Protein AF-A0A1D1Y6Q6-F1 (afdb_monomer_lite)

Organism: NCBI:txid1678845

pLDDT: mean 70.32, std 10.81, range [35.91, 85.56]

Radius of gyration: 17.98 Å; chains: 1; bounding box: 50×25×51 Å

Sequence (112 aa):
GGAGGQGGGDTVEEVAERRAIRSRYLAVKSLIVDERDDILKADSERFRSIITEVEALHQQVRKPSEQLADAEALLDIANSLVACVRSYDNDGVTPSLFISAILQNFGQQEGT

Foldseek 3Di:
DDDDDPPPDDDPVNVVVLVVLVVVLVVLVVLCVVCLVLCPDPPRPPVVVSVVSLVVSVVVQDDPVSVVVSVVSVVVVLVSNVVSVVVVDPPDDDSVNVVVVCCVVPVDDPDD

Secondary structure (DSSP, 8-state):
--------PPPHHHHHHHHHHHHHHHHHHHHHHHTHHHHTSTT-HHHHHHHHHHHHHHTT--SHHHHHHHHHHHHHHHHHHHHHHHHH-SS---HHHHHHHHHHHHS-----

Structure (mmCIF, N/CA/C/O backbone):
data_AF-A0A1D1Y6Q6-F1
#
_entry.id   AF-A0A1D1Y6Q6-F1
#
loop_
_atom_site.group_PDB
_atom_site.id
_atom_site.type_symbol
_atom_site.label_atom_id
_atom_site.label_alt_id
_atom_site.label_comp_id
_atom_site.label_asym_id
_atom_site.label_entity_id
_atom_site.label_seq_id
_atom_site.pdbx_PDB_ins_code
_atom_site.Cartn_x
_atom_site.Cartn_y
_atom_site.Cartn_z
_atom_site.occupancy
_atom_site.B_iso_or_equiv
_atom_site.auth_seq_id
_atom_site.auth_comp_id
_atom_site.auth_asym_id
_atom_site.auth_atom_id
_atom_site.pdbx_PDB_model_num
ATOM 1 N N . GLY A 1 1 ? 36.848 15.357 -29.886 1.00 35.91 1 GLY A N 1
ATOM 2 C CA . GLY A 1 1 ? 36.292 14.004 -30.054 1.00 35.91 1 GLY A CA 1
ATOM 3 C C . GLY A 1 1 ? 35.346 13.752 -28.910 1.00 35.91 1 GLY A C 1
ATOM 4 O O . GLY A 1 1 ? 35.788 13.811 -27.774 1.00 35.91 1 GLY A O 1
ATOM 5 N N . GLY A 1 2 ? 34.056 13.592 -29.201 1.00 42.50 2 GLY A N 1
ATOM 6 C CA . GLY A 1 2 ? 33.048 13.255 -28.201 1.00 42.50 2 GLY A CA 1
ATOM 7 C C . GLY A 1 2 ? 32.857 11.744 -28.144 1.00 42.50 2 GLY A C 1
ATOM 8 O O . GLY A 1 2 ? 32.543 11.133 -29.159 1.00 42.50 2 GLY A O 1
ATOM 9 N N . ALA A 1 3 ? 33.040 11.162 -26.965 1.00 43.78 3 ALA A N 1
ATOM 10 C CA . ALA A 1 3 ? 32.462 9.880 -26.586 1.00 43.78 3 ALA A CA 1
ATOM 11 C C . ALA A 1 3 ? 31.519 10.236 -25.428 1.00 43.78 3 ALA A C 1
ATOM 13 O O . ALA A 1 3 ? 31.969 10.662 -24.374 1.00 43.78 3 ALA A O 1
ATOM 14 N N . GLY A 1 4 ? 30.211 10.343 -25.639 1.00 40.94 4 GLY A N 1
ATOM 15 C CA . GLY A 1 4 ? 29.368 9.257 -26.125 1.00 40.94 4 GLY A CA 1
ATOM 16 C C . GLY A 1 4 ? 28.806 8.556 -24.894 1.00 40.94 4 GLY A C 1
ATOM 17 O O . GLY A 1 4 ? 29.198 7.433 -24.591 1.00 40.94 4 GLY A O 1
ATOM 18 N N . GLY A 1 5 ? 27.974 9.280 -24.136 1.00 42.06 5 GLY A N 1
ATOM 19 C CA . GLY A 1 5 ? 27.321 8.775 -22.936 1.00 42.06 5 GLY A CA 1
ATOM 20 C C . GLY A 1 5 ? 26.468 7.562 -23.279 1.00 42.06 5 GLY A C 1
ATOM 21 O O . GLY A 1 5 ? 25.514 7.664 -24.047 1.00 42.06 5 GLY A O 1
ATOM 22 N N . GLN A 1 6 ? 26.821 6.412 -22.712 1.00 48.31 6 GLN A N 1
ATOM 23 C CA . GLN A 1 6 ? 25.944 5.251 -22.671 1.00 48.31 6 GLN A CA 1
ATOM 24 C C . GLN A 1 6 ? 24.835 5.540 -21.658 1.00 48.31 6 GLN A C 1
ATOM 26 O O . GLN A 1 6 ? 24.936 5.221 -20.478 1.00 48.31 6 GLN A O 1
ATOM 31 N N . GLY A 1 7 ? 23.771 6.187 -22.131 1.00 50.53 7 GLY A N 1
ATOM 32 C CA . GLY A 1 7 ? 22.459 6.045 -21.520 1.00 50.53 7 GLY A CA 1
ATOM 33 C C . GLY A 1 7 ? 21.988 4.623 -21.796 1.00 50.53 7 GLY A C 1
ATOM 34 O O . GLY A 1 7 ? 21.502 4.341 -22.889 1.00 50.53 7 GLY A O 1
ATOM 35 N N . GLY A 1 8 ? 22.209 3.717 -20.843 1.00 53.84 8 GLY A N 1
ATOM 36 C CA . GLY A 1 8 ? 21.638 2.375 -20.884 1.00 53.84 8 GLY A CA 1
ATOM 37 C C . GLY A 1 8 ? 20.120 2.494 -20.830 1.00 53.84 8 GLY A C 1
ATOM 38 O O . GLY A 1 8 ? 19.566 2.802 -19.780 1.00 53.84 8 GLY A O 1
ATOM 39 N N . GLY A 1 9 ? 19.464 2.336 -21.980 1.00 62.22 9 GLY A N 1
ATOM 40 C CA . GLY A 1 9 ? 18.012 2.246 -22.051 1.00 62.22 9 GLY A CA 1
ATOM 41 C C . GLY A 1 9 ? 17.544 0.976 -21.352 1.00 62.22 9 GLY A C 1
ATOM 42 O O . GLY A 1 9 ? 18.142 -0.084 -21.540 1.00 62.22 9 GLY A O 1
ATOM 43 N N . ASP A 1 10 ? 16.493 1.100 -20.546 1.00 66.38 10 ASP A N 1
ATOM 44 C CA . ASP A 1 10 ? 15.898 -0.035 -19.847 1.00 66.38 10 ASP A CA 1
ATOM 45 C C . ASP A 1 10 ? 15.483 -1.124 -20.839 1.00 66.38 10 ASP A C 1
ATOM 47 O O . ASP A 1 10 ? 14.927 -0.841 -21.907 1.00 66.38 10 ASP A O 1
ATOM 51 N N . THR A 1 11 ? 15.718 -2.381 -20.476 1.00 80.31 11 THR A N 1
ATOM 52 C CA . THR A 1 11 ? 15.251 -3.505 -21.289 1.00 80.31 11 THR A CA 1
ATOM 53 C C . THR A 1 11 ? 13.719 -3.579 -21.265 1.00 80.31 11 THR A C 1
ATOM 55 O O . THR A 1 11 ? 13.051 -3.089 -20.351 1.00 80.31 11 THR A O 1
ATOM 58 N N . VAL A 1 12 ? 13.129 -4.216 -22.281 1.00 78.88 12 VAL A N 1
ATOM 59 C CA . VAL A 1 12 ? 11.672 -4.459 -22.331 1.00 78.88 12 VAL A CA 1
ATOM 60 C C . VAL A 1 12 ? 11.201 -5.247 -21.100 1.00 78.88 12 VAL A C 1
ATOM 62 O O . VAL A 1 12 ? 10.105 -5.007 -20.596 1.00 78.88 12 VAL A O 1
ATOM 65 N N . GLU A 1 13 ? 12.052 -6.138 -20.597 1.00 78.56 13 GLU A N 1
ATOM 66 C CA . GLU A 1 13 ? 11.833 -6.926 -19.385 1.00 78.56 13 GLU A CA 1
ATOM 67 C C . GLU A 1 13 ? 11.805 -6.040 -18.132 1.00 78.56 13 GLU A C 1
ATOM 69 O O . GLU A 1 13 ? 10.817 -6.062 -17.404 1.00 78.56 13 GLU A O 1
ATOM 74 N N . GLU A 1 14 ? 12.776 -5.136 -17.960 1.00 77.31 14 GLU A N 1
ATOM 75 C CA . GLU A 1 14 ? 12.776 -4.163 -16.856 1.00 77.31 14 GLU A CA 1
ATOM 76 C C . GLU A 1 14 ? 11.538 -3.249 -16.895 1.00 77.31 14 GLU A C 1
ATOM 78 O O . GLU A 1 14 ? 10.958 -2.892 -15.868 1.00 77.31 14 GLU A O 1
ATOM 83 N N . VAL A 1 15 ? 11.082 -2.836 -18.082 1.00 77.38 15 VAL A N 1
ATOM 84 C CA . VAL A 1 15 ? 9.836 -2.060 -18.223 1.00 77.38 15 VAL A CA 1
ATOM 85 C C . VAL A 1 15 ? 8.613 -2.877 -17.790 1.00 77.38 15 VAL A C 1
ATOM 87 O O . VAL A 1 15 ? 7.733 -2.338 -17.110 1.00 77.38 15 VAL A O 1
ATOM 90 N N . ALA A 1 16 ? 8.547 -4.155 -18.167 1.00 79.69 16 ALA A N 1
ATOM 91 C CA . ALA A 1 16 ? 7.444 -5.044 -17.816 1.00 79.69 16 ALA A CA 1
ATOM 92 C C . ALA A 1 16 ? 7.397 -5.333 -16.307 1.00 79.69 16 ALA A C 1
ATOM 94 O O . ALA A 1 16 ? 6.331 -5.192 -15.703 1.00 79.69 16 ALA A O 1
ATOM 95 N N . GLU A 1 17 ? 8.541 -5.631 -15.685 1.00 80.44 17 GLU A N 1
ATOM 96 C CA . GLU A 1 17 ? 8.665 -5.838 -14.236 1.00 80.44 17 GLU A CA 1
ATOM 97 C C . GLU A 1 17 ? 8.170 -4.616 -13.455 1.00 80.44 17 GLU A C 1
ATOM 99 O O . GLU A 1 17 ? 7.342 -4.725 -12.551 1.00 80.44 17 GLU A O 1
ATOM 104 N N . ARG A 1 18 ? 8.566 -3.412 -13.874 1.00 76.12 18 ARG A N 1
ATOM 105 C CA . ARG A 1 18 ? 8.137 -2.174 -13.206 1.00 76.12 18 ARG A CA 1
ATOM 106 C C . ARG A 1 18 ? 6.659 -1.875 -13.393 1.00 76.12 18 ARG A C 1
ATOM 108 O O . ARG A 1 18 ? 6.035 -1.261 -12.527 1.00 76.12 18 ARG A O 1
ATOM 115 N N . ARG A 1 19 ? 6.073 -2.261 -14.527 1.00 80.12 19 ARG A N 1
ATOM 116 C CA . ARG A 1 19 ? 4.620 -2.164 -14.720 1.00 80.12 19 ARG A CA 1
ATOM 117 C C . ARG A 1 19 ? 3.889 -3.152 -13.807 1.00 80.12 19 ARG A C 1
ATOM 119 O O . ARG A 1 19 ? 2.859 -2.784 -13.249 1.00 80.12 19 ARG A O 1
ATOM 126 N N . ALA A 1 20 ? 4.433 -4.352 -13.618 1.00 83.19 20 ALA A N 1
ATOM 127 C CA . ALA A 1 20 ? 3.871 -5.351 -12.716 1.00 83.19 20 ALA A CA 1
ATOM 128 C C . ALA A 1 20 ? 3.909 -4.886 -11.249 1.00 83.19 20 ALA A C 1
ATOM 130 O O . ALA A 1 20 ? 2.887 -4.966 -10.568 1.00 83.19 20 ALA A O 1
ATOM 131 N N . ILE A 1 21 ? 5.028 -4.310 -10.790 1.00 79.06 21 ILE A N 1
ATOM 132 C CA . ILE A 1 21 ? 5.162 -3.749 -9.432 1.00 79.06 21 ILE A CA 1
ATOM 133 C C . ILE A 1 21 ? 4.118 -2.650 -9.190 1.00 79.06 21 ILE A C 1
ATOM 135 O O . ILE A 1 21 ? 3.355 -2.721 -8.227 1.00 79.06 21 ILE A O 1
ATOM 139 N N . ARG A 1 22 ? 3.991 -1.681 -10.109 1.00 81.81 22 ARG A N 1
ATOM 140 C CA . ARG A 1 22 ? 2.977 -0.613 -9.999 1.00 81.81 22 ARG A CA 1
ATOM 141 C C . ARG A 1 22 ? 1.551 -1.157 -9.982 1.00 81.81 22 ARG A C 1
ATOM 143 O O . ARG A 1 22 ? 0.723 -0.687 -9.209 1.00 81.81 22 ARG A O 1
ATOM 150 N N . SER A 1 23 ? 1.261 -2.161 -10.810 1.00 84.38 23 SER A N 1
ATOM 151 C CA . SER A 1 23 ? -0.050 -2.815 -10.818 1.00 84.38 23 SER A CA 1
ATOM 152 C C . SER A 1 23 ? -0.362 -3.496 -9.484 1.00 84.38 23 SER A C 1
ATOM 154 O O . SER A 1 23 ? -1.519 -3.497 -9.070 1.00 84.38 23 SER A O 1
ATOM 156 N N . ARG A 1 24 ? 0.645 -4.055 -8.802 1.00 83.44 24 ARG A N 1
ATOM 157 C CA . ARG A 1 24 ? 0.467 -4.668 -7.480 1.00 83.44 24 ARG A CA 1
ATOM 158 C C . ARG A 1 24 ? 0.251 -3.631 -6.383 1.00 83.44 24 ARG A C 1
ATOM 160 O O . ARG A 1 24 ? -0.671 -3.806 -5.598 1.00 83.44 24 ARG A O 1
ATOM 167 N N . TYR A 1 25 ? 0.987 -2.518 -6.378 1.00 81.25 25 TYR A N 1
ATOM 168 C CA . TYR A 1 25 ? 0.696 -1.410 -5.454 1.00 81.25 25 TYR A CA 1
ATOM 169 C C . TYR A 1 25 ? -0.728 -0.867 -5.628 1.00 81.25 25 TYR A C 1
ATOM 171 O O . TYR A 1 25 ? -1.416 -0.601 -4.642 1.00 81.25 25 TYR A O 1
ATOM 179 N N . LEU A 1 26 ? -1.206 -0.754 -6.873 1.00 83.88 26 LEU A N 1
ATOM 180 C CA . LEU A 1 26 ? -2.593 -0.371 -7.146 1.00 83.88 26 LEU A CA 1
ATOM 181 C C . LEU A 1 26 ? -3.595 -1.391 -6.590 1.00 83.88 26 LEU A C 1
ATOM 183 O O . LEU A 1 26 ? -4.586 -0.988 -5.987 1.00 83.88 26 LEU A O 1
ATOM 187 N N . ALA A 1 27 ? -3.326 -2.690 -6.741 1.00 85.56 27 ALA A N 1
ATOM 188 C CA . ALA A 1 27 ? -4.178 -3.739 -6.185 1.00 85.56 27 ALA A CA 1
ATOM 189 C C . ALA A 1 27 ? -4.232 -3.682 -4.649 1.00 85.56 27 ALA A C 1
ATOM 191 O O . ALA A 1 27 ? -5.316 -3.765 -4.077 1.00 85.56 27 ALA A O 1
ATOM 192 N N . VAL A 1 28 ? -3.092 -3.455 -3.988 1.00 82.50 28 VAL A N 1
ATOM 193 C CA . VAL A 1 28 ? -3.026 -3.256 -2.532 1.00 82.50 28 VAL A CA 1
ATOM 194 C C . VAL A 1 28 ? -3.851 -2.038 -2.105 1.00 82.50 28 VAL A C 1
ATOM 196 O O . VAL A 1 28 ? -4.609 -2.115 -1.141 1.00 82.50 28 VAL A O 1
ATOM 199 N N . LYS A 1 29 ? -3.762 -0.922 -2.840 1.00 79.88 29 LYS A N 1
ATOM 200 C CA . LYS A 1 29 ? -4.563 0.281 -2.564 1.00 79.88 29 LYS A CA 1
ATOM 201 C C . LYS A 1 29 ? -6.063 0.001 -2.659 1.00 79.88 29 LYS A C 1
ATOM 203 O O . LYS A 1 29 ? -6.804 0.409 -1.770 1.00 79.88 29 LYS A O 1
ATOM 208 N N . SER A 1 30 ? -6.505 -0.697 -3.704 1.00 84.69 30 SER A N 1
ATOM 209 C CA . SER A 1 30 ? -7.905 -1.113 -3.842 1.00 84.69 30 SER A CA 1
ATOM 210 C C . SER A 1 30 ? -8.339 -2.023 -2.692 1.00 84.69 30 SER A C 1
ATOM 212 O O . SER A 1 30 ? -9.367 -1.763 -2.079 1.00 84.69 30 SER A O 1
ATOM 214 N N . LEU A 1 31 ? -7.513 -3.005 -2.320 1.00 82.56 31 LEU A N 1
ATOM 215 C CA . LEU A 1 31 ? -7.796 -3.923 -1.215 1.00 82.56 31 LEU A CA 1
ATOM 216 C C . LEU A 1 31 ? -7.986 -3.193 0.124 1.00 82.56 31 LEU A C 1
ATOM 218 O O . LEU A 1 31 ? -8.892 -3.529 0.880 1.00 82.56 31 LEU A O 1
ATOM 222 N N . ILE A 1 32 ? -7.173 -2.168 0.404 1.00 79.31 32 ILE A N 1
ATOM 223 C CA . ILE A 1 32 ? -7.305 -1.349 1.620 1.00 79.31 32 ILE A CA 1
ATOM 224 C C . ILE A 1 32 ? -8.656 -0.628 1.672 1.00 79.31 32 ILE A C 1
ATOM 226 O O . ILE A 1 32 ? -9.258 -0.512 2.739 1.00 79.31 32 ILE A O 1
ATOM 230 N N . VAL A 1 33 ? -9.122 -0.125 0.527 1.00 79.56 33 VAL A N 1
ATOM 231 C CA . VAL A 1 33 ? -10.413 0.565 0.425 1.00 79.56 33 VAL A CA 1
ATOM 232 C C . VAL A 1 33 ? -11.569 -0.424 0.575 1.00 79.56 33 VAL A C 1
ATOM 234 O O . VAL A 1 33 ? -12.523 -0.132 1.295 1.00 79.56 33 VAL A O 1
ATOM 237 N N . ASP A 1 34 ? -11.470 -1.587 -0.069 1.00 81.31 34 ASP A N 1
ATOM 238 C CA . ASP A 1 34 ? -12.546 -2.577 -0.141 1.00 81.31 34 ASP A CA 1
ATOM 239 C C . ASP A 1 34 ? -12.713 -3.370 1.166 1.00 81.31 34 ASP A C 1
ATOM 241 O O . ASP A 1 34 ? -13.834 -3.627 1.602 1.00 81.31 34 ASP A O 1
ATOM 245 N N . GLU A 1 35 ? -11.611 -3.733 1.830 1.00 80.12 35 GLU A N 1
ATOM 246 C CA . GLU A 1 35 ? -11.610 -4.550 3.054 1.00 80.12 35 GLU A CA 1
ATOM 247 C C . GLU A 1 35 ? -11.413 -3.708 4.330 1.00 80.12 35 GLU A C 1
ATOM 249 O O . GLU A 1 35 ? -11.016 -4.217 5.381 1.00 80.12 35 GLU A O 1
ATOM 254 N N . ARG A 1 36 ? -11.725 -2.406 4.260 1.00 75.81 36 ARG A N 1
ATOM 255 C CA . ARG A 1 36 ? -11.502 -1.421 5.330 1.00 75.81 36 ARG A CA 1
ATOM 256 C C . ARG A 1 36 ? -11.935 -1.904 6.717 1.00 75.81 36 ARG A C 1
ATOM 258 O O . ARG A 1 36 ? -11.177 -1.785 7.674 1.00 75.81 36 ARG A O 1
ATOM 265 N N . ASP A 1 37 ? -13.149 -2.428 6.838 1.00 74.19 37 ASP A N 1
ATOM 266 C CA . ASP A 1 37 ? -13.723 -2.791 8.139 1.00 74.19 37 ASP A CA 1
ATOM 267 C C . ASP A 1 37 ? -13.054 -4.043 8.748 1.00 74.19 37 ASP A C 1
ATOM 269 O O . ASP A 1 37 ? -13.038 -4.210 9.967 1.00 74.19 37 ASP A O 1
ATOM 273 N N . ASP A 1 38 ? -12.464 -4.913 7.920 1.00 74.56 38 ASP A N 1
ATOM 274 C CA . ASP A 1 38 ? -11.682 -6.071 8.372 1.00 74.56 38 ASP A CA 1
ATOM 275 C C . ASP A 1 38 ? -10.250 -5.677 8.753 1.00 74.56 38 ASP A C 1
ATOM 277 O O . ASP A 1 38 ? -9.683 -6.204 9.710 1.00 74.56 38 ASP A O 1
ATOM 281 N N . ILE A 1 39 ? -9.683 -4.695 8.049 1.00 73.94 39 ILE A N 1
ATOM 282 C CA . ILE A 1 39 ? -8.361 -4.116 8.323 1.00 73.94 39 ILE A CA 1
ATOM 283 C C . ILE A 1 39 ? -8.318 -3.408 9.682 1.00 73.94 39 ILE A C 1
ATOM 285 O O . ILE A 1 39 ? -7.287 -3.413 10.349 1.00 73.94 39 ILE A O 1
ATOM 289 N N . LEU A 1 40 ? -9.436 -2.821 10.114 1.00 68.12 40 LEU A N 1
ATOM 290 C CA . LEU A 1 40 ? -9.526 -2.059 11.363 1.00 68.12 40 LEU A CA 1
ATOM 291 C C . LEU A 1 40 ? -9.654 -2.933 12.623 1.00 68.12 40 LEU A C 1
ATOM 293 O O . LEU A 1 40 ? -9.647 -2.408 13.738 1.00 68.12 40 LEU A O 1
ATOM 297 N N . LYS A 1 41 ? -9.751 -4.258 12.478 1.00 75.38 41 LYS A N 1
ATOM 298 C CA . LYS A 1 41 ? -9.772 -5.183 13.618 1.00 75.38 41 LYS A CA 1
ATOM 299 C C . LYS A 1 41 ? -8.385 -5.289 14.251 1.00 75.38 41 LYS A C 1
ATOM 301 O O . LYS A 1 41 ? -7.375 -5.381 13.558 1.00 75.38 41 LYS A O 1
ATOM 306 N N . ALA A 1 42 ? -8.336 -5.325 15.581 1.00 64.50 42 ALA A N 1
ATOM 307 C CA . ALA A 1 42 ? -7.082 -5.385 16.337 1.00 64.50 42 ALA A CA 1
ATOM 308 C C . ALA A 1 42 ? -6.235 -6.640 16.031 1.00 64.50 42 ALA A C 1
ATOM 310 O O . ALA A 1 42 ? -5.013 -6.605 16.148 1.00 64.50 42 ALA A O 1
ATOM 311 N N . ASP A 1 43 ? -6.874 -7.732 15.617 1.00 70.81 43 ASP A N 1
ATOM 312 C CA . ASP A 1 43 ? -6.274 -9.004 15.214 1.00 70.81 43 ASP A CA 1
ATOM 313 C C . ASP A 1 43 ? -6.310 -9.222 13.690 1.00 70.81 43 ASP A C 1
ATOM 315 O O . ASP A 1 43 ? -6.238 -10.357 13.222 1.00 70.81 43 ASP A O 1
ATOM 319 N N . SER A 1 44 ? -6.406 -8.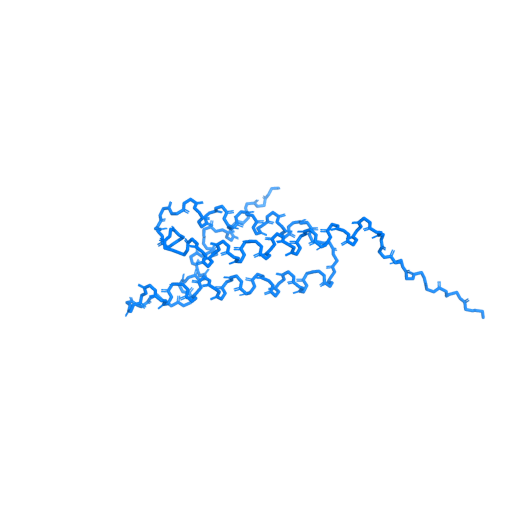145 12.900 1.00 73.06 44 SER A N 1
ATOM 320 C CA . SER A 1 44 ? -6.542 -8.240 11.446 1.00 73.06 44 SER A CA 1
ATOM 321 C C . SER A 1 44 ? -5.334 -8.914 10.783 1.00 73.06 44 SER A C 1
ATOM 323 O O . SER A 1 44 ? -4.294 -8.301 10.519 1.00 73.06 44 SER A O 1
ATOM 325 N N . GLU A 1 45 ? -5.509 -10.186 10.418 1.00 78.44 45 GLU A N 1
ATOM 326 C CA . GLU A 1 45 ? -4.620 -10.918 9.505 1.00 78.44 45 GLU A CA 1
ATOM 327 C C . GLU A 1 45 ? -4.476 -10.192 8.158 1.00 78.44 45 GLU A C 1
ATOM 329 O O . GLU A 1 45 ? -3.443 -10.266 7.490 1.00 78.44 45 GLU A O 1
ATOM 334 N N . ARG A 1 46 ? -5.508 -9.436 7.778 1.00 75.94 46 ARG A N 1
ATOM 335 C CA . ARG A 1 46 ? -5.578 -8.659 6.546 1.00 75.94 46 ARG A CA 1
ATOM 336 C C . ARG A 1 46 ? -4.649 -7.466 6.539 1.00 75.94 46 ARG A C 1
ATOM 338 O O . ARG A 1 46 ? -3.878 -7.310 5.594 1.00 75.94 46 ARG A O 1
ATOM 345 N N . PHE A 1 47 ? -4.650 -6.686 7.616 1.00 73.81 47 PHE A N 1
ATOM 346 C CA . PHE A 1 47 ? -3.695 -5.596 7.782 1.00 73.81 47 PHE A CA 1
ATOM 347 C C . PHE A 1 47 ? -2.251 -6.110 7.726 1.00 73.81 47 PHE A C 1
ATOM 349 O O . PHE A 1 47 ? -1.417 -5.549 7.015 1.00 73.81 47 PHE A O 1
ATOM 356 N N . ARG A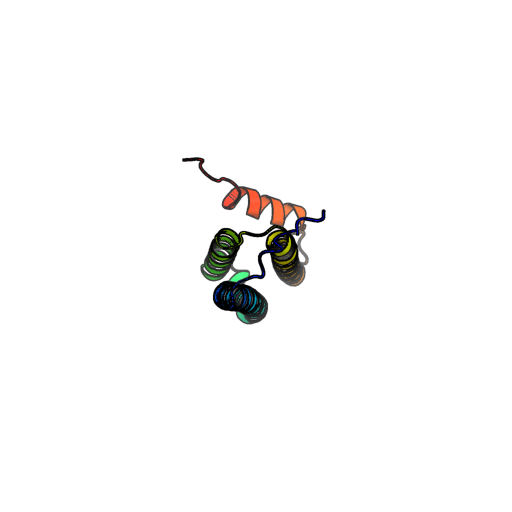 1 48 ? -1.972 -7.231 8.406 1.00 76.00 48 ARG A N 1
ATOM 357 C CA . ARG A 1 48 ? -0.643 -7.857 8.392 1.00 76.00 48 ARG A CA 1
ATOM 358 C C . ARG A 1 48 ? -0.226 -8.279 6.983 1.00 76.00 48 ARG A C 1
ATOM 360 O O . ARG A 1 48 ? 0.863 -7.924 6.548 1.00 76.00 48 ARG A O 1
ATOM 367 N N . SER A 1 49 ? -1.107 -8.960 6.248 1.00 81.12 49 SER A N 1
ATOM 368 C CA . SER A 1 49 ? -0.852 -9.375 4.862 1.00 81.12 49 SER A CA 1
ATOM 369 C C . SER A 1 49 ? -0.561 -8.189 3.938 1.00 81.12 49 SER A C 1
ATOM 371 O O . SER A 1 49 ? 0.313 -8.290 3.080 1.00 81.12 49 SER A O 1
ATOM 373 N N . ILE A 1 50 ? -1.271 -7.071 4.113 1.00 80.00 50 ILE A N 1
ATOM 374 C CA . ILE A 1 50 ? -1.076 -5.847 3.325 1.00 80.00 50 ILE A CA 1
ATOM 375 C C . ILE A 1 50 ? 0.312 -5.256 3.575 1.00 80.00 50 ILE A C 1
ATOM 377 O O . ILE A 1 50 ? 1.027 -4.956 2.621 1.00 80.00 50 ILE A O 1
ATOM 381 N N . ILE A 1 51 ? 0.723 -5.126 4.839 1.00 77.94 51 ILE A N 1
ATOM 382 C CA . ILE A 1 51 ? 2.045 -4.585 5.183 1.00 77.94 51 ILE A CA 1
ATOM 383 C C . ILE A 1 51 ? 3.166 -5.495 4.668 1.00 77.94 51 ILE A C 1
ATOM 385 O O . ILE A 1 51 ? 4.119 -5.000 4.068 1.00 77.94 51 ILE A O 1
ATOM 389 N N . THR A 1 52 ? 3.027 -6.816 4.804 1.00 81.19 52 THR A N 1
ATOM 390 C CA . THR A 1 52 ? 4.005 -7.774 4.265 1.00 81.19 52 THR A CA 1
ATOM 391 C C . THR A 1 52 ? 4.115 -7.695 2.740 1.00 81.19 52 THR A C 1
ATOM 393 O O . THR A 1 52 ? 5.215 -7.760 2.194 1.00 81.19 52 THR A O 1
ATOM 396 N N . GLU A 1 53 ? 2.999 -7.531 2.024 1.00 80.75 53 GLU A N 1
ATOM 397 C CA . GLU A 1 53 ? 3.030 -7.380 0.566 1.00 80.75 53 GLU A CA 1
ATOM 398 C C . GLU A 1 53 ? 3.705 -6.071 0.137 1.00 80.75 53 GLU A C 1
ATOM 400 O O . GLU A 1 53 ? 4.508 -6.062 -0.798 1.00 80.75 53 GLU A O 1
ATOM 405 N N . VAL A 1 54 ? 3.429 -4.981 0.851 1.00 77.69 54 VAL A N 1
ATOM 406 C CA . VAL A 1 54 ? 4.064 -3.678 0.636 1.00 77.69 54 VAL A CA 1
ATOM 407 C C . VAL A 1 54 ? 5.579 -3.746 0.846 1.00 77.69 54 VAL A C 1
ATOM 409 O O . VAL A 1 54 ? 6.334 -3.203 0.036 1.00 77.69 54 VAL A O 1
ATOM 412 N N . GLU A 1 55 ? 6.035 -4.444 1.886 1.00 76.06 55 GLU A N 1
ATOM 413 C CA . GLU A 1 55 ? 7.457 -4.648 2.172 1.00 76.06 55 GLU A CA 1
ATOM 414 C C . GLU A 1 55 ? 8.142 -5.509 1.098 1.00 76.06 55 GLU A C 1
ATOM 416 O O . GLU A 1 55 ? 9.211 -5.155 0.595 1.00 76.06 55 GLU A O 1
ATOM 421 N N . ALA A 1 56 ? 7.495 -6.593 0.660 1.00 80.19 56 ALA A N 1
ATOM 422 C CA . ALA A 1 56 ? 8.004 -7.442 -0.415 1.00 80.19 56 ALA A CA 1
ATOM 423 C C . ALA A 1 56 ? 8.107 -6.696 -1.757 1.00 80.19 56 ALA A C 1
ATOM 425 O O . ALA A 1 56 ? 9.015 -6.967 -2.547 1.00 80.19 56 ALA A O 1
ATOM 426 N N . LEU A 1 57 ? 7.184 -5.769 -2.038 1.00 74.69 57 LEU A N 1
ATOM 427 C CA . LEU A 1 57 ? 7.256 -4.898 -3.213 1.00 74.69 57 LEU A CA 1
ATOM 428 C C . LEU A 1 57 ? 8.410 -3.899 -3.089 1.00 74.69 57 LEU A C 1
ATOM 430 O O . LEU A 1 57 ? 9.163 -3.741 -4.046 1.00 74.69 57 LEU A O 1
ATOM 434 N N . HIS A 1 58 ? 8.611 -3.308 -1.908 1.00 70.88 58 HIS A N 1
ATOM 435 C CA . HIS A 1 58 ? 9.695 -2.357 -1.661 1.00 70.88 58 HIS A CA 1
ATOM 436 C C . HIS A 1 58 ? 11.085 -2.971 -1.896 1.00 70.88 58 HIS A C 1
ATOM 438 O O . HIS A 1 58 ? 11.958 -2.331 -2.476 1.00 70.88 58 HIS A O 1
ATOM 444 N N . GLN A 1 59 ? 11.286 -4.239 -1.529 1.00 74.38 59 GLN A N 1
ATOM 445 C CA . GLN A 1 59 ? 12.556 -4.947 -1.751 1.00 74.38 59 GLN A CA 1
ATOM 446 C C . GLN A 1 59 ? 12.889 -5.189 -3.239 1.00 74.38 59 GLN A C 1
ATOM 448 O O . GLN A 1 59 ? 14.037 -5.479 -3.576 1.00 74.38 59 GLN A O 1
ATOM 453 N N . GLN A 1 60 ? 11.912 -5.076 -4.145 1.00 70.88 60 GLN A N 1
ATOM 454 C CA . GLN A 1 60 ? 12.103 -5.291 -5.588 1.00 70.88 60 GLN A CA 1
ATOM 455 C C . GLN A 1 60 ? 12.506 -4.014 -6.343 1.00 70.88 60 GLN A C 1
ATOM 457 O O . GLN A 1 60 ? 12.803 -4.064 -7.537 1.00 70.88 60 GLN A O 1
ATOM 462 N N . VAL A 1 61 ? 12.553 -2.876 -5.653 1.00 65.38 61 VAL A N 1
ATOM 463 C CA . VAL A 1 61 ? 12.784 -1.547 -6.222 1.00 65.38 61 VAL A CA 1
ATOM 464 C C . VAL A 1 61 ? 14.281 -1.259 -6.275 1.00 65.38 61 VAL A C 1
ATOM 466 O O . VAL A 1 61 ? 14.956 -1.286 -5.247 1.00 65.38 61 VAL A O 1
ATOM 469 N N . ARG A 1 62 ? 14.835 -0.992 -7.468 1.00 68.06 62 ARG A N 1
ATOM 470 C CA . ARG A 1 62 ? 16.298 -0.941 -7.669 1.00 68.06 62 ARG A CA 1
ATOM 471 C C . ARG A 1 62 ? 16.831 0.403 -8.174 1.00 68.06 62 ARG A C 1
ATOM 473 O O .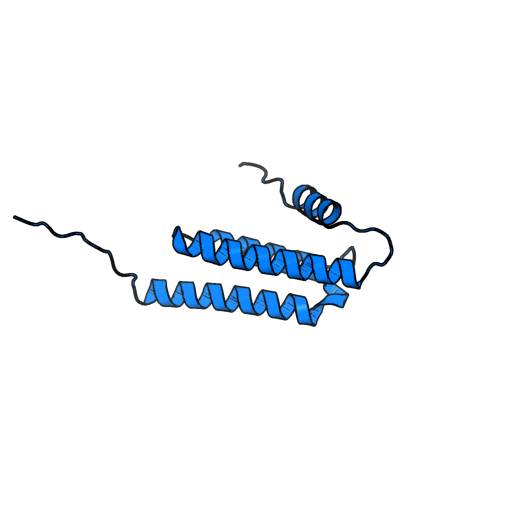 ARG A 1 62 ? 18.025 0.647 -8.007 1.00 68.06 62 ARG A O 1
ATOM 480 N N . LYS A 1 63 ? 16.011 1.284 -8.769 1.00 65.12 63 LYS A N 1
ATOM 481 C CA . LYS A 1 63 ? 16.470 2.582 -9.319 1.00 65.12 63 LYS A CA 1
ATOM 482 C C . LYS A 1 63 ? 15.975 3.794 -8.503 1.00 65.12 63 LYS A C 1
ATOM 484 O O . LYS A 1 63 ? 14.867 3.763 -7.976 1.00 65.12 63 LYS A O 1
ATOM 489 N N . PRO A 1 64 ? 16.729 4.913 -8.451 1.00 54.69 64 PRO A N 1
ATOM 490 C CA . PRO A 1 64 ? 16.355 6.107 -7.674 1.00 54.69 64 PRO A CA 1
ATOM 491 C C . PRO A 1 64 ? 15.009 6.740 -8.063 1.00 54.69 64 PRO A C 1
ATOM 493 O O . PRO A 1 64 ? 14.299 7.275 -7.218 1.00 54.69 64 PRO A O 1
ATOM 496 N N . SER A 1 65 ? 14.632 6.679 -9.343 1.00 60.03 65 SER A N 1
ATOM 497 C CA . SER A 1 65 ? 13.319 7.148 -9.808 1.00 60.03 65 SER A CA 1
ATOM 498 C C . SER A 1 65 ? 12.173 6.234 -9.370 1.00 60.03 65 SER A C 1
ATOM 500 O O . SER A 1 65 ? 11.043 6.693 -9.234 1.00 60.03 65 SER A O 1
ATOM 502 N N . GLU A 1 66 ? 12.458 4.953 -9.141 1.00 63.41 66 GLU A N 1
ATOM 503 C CA . GLU A 1 66 ? 11.503 3.987 -8.600 1.00 63.41 66 GLU A CA 1
ATOM 504 C C . GLU A 1 66 ? 11.347 4.226 -7.094 1.00 63.41 66 GLU A C 1
ATOM 506 O O . GLU A 1 66 ? 10.227 4.385 -6.634 1.00 63.41 66 GLU A O 1
ATOM 511 N N . GLN A 1 67 ? 12.445 4.473 -6.368 1.00 64.69 67 GLN A N 1
ATOM 512 C CA . GLN A 1 67 ? 12.396 4.850 -4.949 1.00 64.69 67 GLN A CA 1
ATOM 513 C C . GLN A 1 67 ? 11.490 6.060 -4.667 1.00 64.69 67 GLN A C 1
ATOM 515 O O . GLN A 1 67 ? 10.801 6.063 -3.650 1.00 64.69 67 GLN A O 1
ATOM 520 N N . LEU A 1 68 ? 11.459 7.069 -5.550 1.00 72.75 68 LEU A N 1
ATOM 521 C CA . LEU A 1 68 ? 10.543 8.207 -5.404 1.00 72.75 68 LEU A CA 1
ATOM 522 C C . LEU A 1 68 ? 9.076 7.794 -5.603 1.00 72.75 68 LEU A C 1
ATOM 524 O O . LEU A 1 68 ? 8.243 8.110 -4.760 1.00 72.75 68 LEU A O 1
ATOM 528 N N . ALA A 1 69 ? 8.766 7.063 -6.677 1.00 67.50 69 ALA A N 1
ATOM 529 C CA . ALA A 1 69 ? 7.402 6.616 -6.969 1.00 67.50 69 ALA A CA 1
ATOM 530 C C . ALA A 1 69 ? 6.866 5.637 -5.909 1.00 67.50 69 ALA A C 1
ATOM 532 O O . ALA A 1 69 ? 5.687 5.670 -5.561 1.00 67.50 69 ALA A O 1
ATOM 533 N N . ASP A 1 70 ? 7.733 4.785 -5.367 1.00 65.62 70 ASP A N 1
ATOM 534 C CA . ASP A 1 70 ? 7.371 3.843 -4.315 1.00 65.62 70 ASP A CA 1
ATOM 535 C C . ASP A 1 70 ? 7.234 4.547 -2.962 1.00 65.62 70 ASP A C 1
ATOM 537 O O . ASP A 1 70 ? 6.320 4.228 -2.207 1.00 65.62 70 ASP A O 1
ATOM 541 N N . ALA A 1 71 ? 8.048 5.570 -2.672 1.00 72.88 71 ALA A N 1
ATOM 542 C CA . ALA A 1 71 ? 7.836 6.436 -1.511 1.00 72.88 71 ALA A CA 1
ATOM 543 C C . ALA A 1 71 ? 6.502 7.199 -1.600 1.00 72.88 71 ALA A C 1
ATOM 545 O O . ALA A 1 71 ? 5.793 7.312 -0.599 1.00 72.88 71 ALA A O 1
ATOM 546 N N . GLU A 1 72 ? 6.127 7.674 -2.791 1.00 73.81 72 GLU A N 1
ATOM 547 C CA . GLU A 1 72 ? 4.819 8.289 -3.044 1.00 73.81 72 GLU A CA 1
ATOM 548 C C . GLU A 1 72 ? 3.673 7.283 -2.841 1.00 73.81 72 GLU A C 1
ATOM 550 O O . GLU A 1 72 ? 2.696 7.600 -2.162 1.00 73.81 72 GLU A O 1
ATOM 555 N N . ALA A 1 73 ? 3.804 6.048 -3.339 1.00 75.25 73 ALA A N 1
ATOM 556 C CA . ALA A 1 73 ? 2.808 4.993 -3.138 1.00 75.25 73 ALA A CA 1
ATOM 557 C C . ALA A 1 73 ? 2.672 4.580 -1.659 1.00 75.25 73 ALA A C 1
ATOM 559 O O . ALA A 1 73 ? 1.558 4.399 -1.162 1.00 75.25 73 ALA A O 1
ATOM 560 N N . LEU A 1 74 ? 3.791 4.474 -0.937 1.00 74.12 74 LEU A N 1
ATOM 561 C CA . LEU A 1 74 ? 3.822 4.191 0.500 1.00 74.12 74 LEU A CA 1
ATOM 562 C C . LEU A 1 74 ? 3.150 5.301 1.312 1.00 74.12 74 LEU A C 1
ATOM 564 O O . LEU A 1 74 ? 2.370 5.014 2.223 1.00 74.12 74 LEU A O 1
ATOM 568 N N . LEU A 1 75 ? 3.414 6.563 0.968 1.00 78.62 75 LEU A N 1
ATOM 569 C CA . LEU A 1 75 ? 2.767 7.714 1.592 1.00 78.62 75 LEU A CA 1
ATOM 570 C C . LEU A 1 75 ? 1.250 7.698 1.355 1.00 78.62 75 LEU A C 1
ATOM 572 O O . LEU A 1 75 ? 0.478 7.937 2.283 1.00 78.62 75 LEU A O 1
ATOM 576 N N . ASP A 1 76 ? 0.814 7.371 0.141 1.00 76.94 76 ASP A N 1
ATOM 577 C CA . ASP A 1 76 ? -0.601 7.232 -0.214 1.00 76.94 76 ASP A CA 1
ATOM 578 C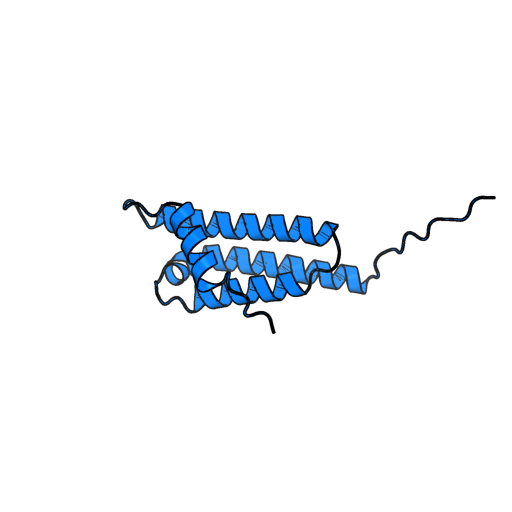 C . ASP A 1 76 ? -1.304 6.126 0.593 1.00 76.94 76 ASP A C 1
ATOM 580 O O . ASP A 1 76 ? -2.429 6.311 1.072 1.00 76.94 76 ASP A O 1
ATOM 584 N N . ILE A 1 77 ? -0.635 4.985 0.783 1.00 74.94 77 ILE A N 1
ATOM 585 C CA . ILE A 1 77 ? -1.121 3.871 1.610 1.00 74.94 77 ILE A CA 1
ATOM 586 C C . ILE A 1 77 ? -1.230 4.305 3.074 1.00 74.94 77 ILE A C 1
ATOM 588 O O . ILE A 1 77 ? -2.279 4.119 3.695 1.00 74.94 77 ILE A O 1
ATOM 592 N N . ALA A 1 78 ? -0.194 4.948 3.616 1.00 78.38 78 ALA A N 1
ATOM 593 C CA . ALA A 1 78 ? -0.201 5.459 4.984 1.00 78.38 78 ALA A CA 1
ATOM 594 C C . ALA A 1 78 ? -1.331 6.479 5.208 1.00 78.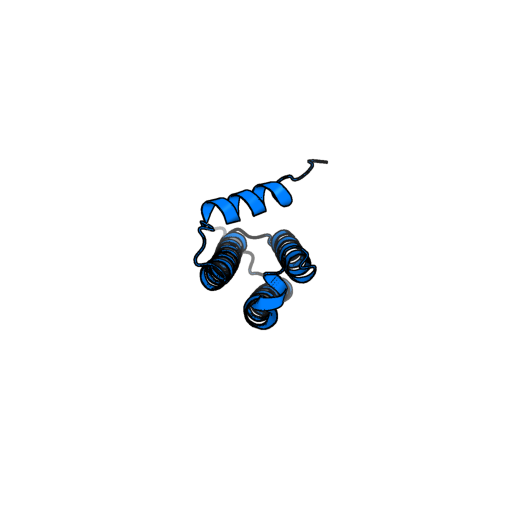38 78 ALA A C 1
ATOM 596 O O . ALA A 1 78 ? -2.053 6.397 6.203 1.00 78.38 78 ALA A O 1
ATOM 597 N N . ASN A 1 79 ? -1.544 7.398 4.263 1.00 75.94 79 ASN A N 1
ATOM 598 C CA . ASN A 1 79 ? -2.642 8.363 4.315 1.00 75.94 79 ASN A CA 1
ATOM 599 C C . ASN A 1 79 ? -4.014 7.682 4.266 1.00 75.94 79 ASN A C 1
ATOM 601 O O . ASN A 1 79 ? -4.919 8.081 5.000 1.00 75.94 79 ASN A O 1
ATOM 605 N N . SER A 1 80 ? -4.164 6.641 3.444 1.00 74.56 80 SER A N 1
ATOM 606 C CA . SER A 1 80 ? -5.403 5.861 3.355 1.00 74.56 80 SER A CA 1
ATOM 607 C C . SER A 1 80 ? -5.704 5.147 4.675 1.00 74.56 80 SER A C 1
ATOM 609 O O . SER A 1 80 ? -6.830 5.209 5.162 1.00 74.56 80 SER A O 1
ATOM 611 N N . LEU A 1 81 ? -4.691 4.560 5.317 1.00 73.38 81 LEU A N 1
ATOM 612 C CA . LEU A 1 81 ? -4.827 3.926 6.632 1.00 73.38 81 LEU A CA 1
ATOM 613 C C . LEU A 1 81 ? -5.181 4.938 7.730 1.00 73.38 81 LEU A C 1
ATOM 615 O O . LEU A 1 81 ? -6.111 4.710 8.500 1.00 73.38 81 LEU A O 1
ATOM 619 N N . VAL A 1 82 ? -4.513 6.096 7.764 1.00 71.50 82 VAL A N 1
ATOM 620 C CA . VAL A 1 82 ? -4.844 7.186 8.699 1.00 71.50 82 VAL A CA 1
ATOM 621 C C . VAL A 1 82 ? -6.273 7.684 8.482 1.00 71.50 82 VAL A C 1
ATOM 623 O O . VAL A 1 82 ? -6.976 7.951 9.455 1.00 71.50 82 VAL A O 1
ATOM 626 N N . ALA A 1 83 ? -6.731 7.799 7.234 1.00 68.69 83 ALA A N 1
ATOM 627 C CA . ALA A 1 83 ? -8.111 8.165 6.929 1.00 68.69 83 ALA A CA 1
ATOM 628 C C . ALA A 1 83 ? -9.106 7.105 7.429 1.00 68.69 83 ALA A C 1
ATOM 630 O O . ALA A 1 83 ? -10.132 7.471 8.001 1.00 68.69 83 ALA A O 1
ATOM 631 N N . CYS A 1 84 ? -8.783 5.814 7.292 1.00 64.19 84 CYS A N 1
ATOM 632 C CA . CYS A 1 84 ? -9.601 4.722 7.822 1.00 64.19 84 CYS A CA 1
ATOM 633 C C . CYS A 1 84 ? -9.709 4.798 9.350 1.00 64.19 84 CYS A C 1
ATOM 635 O O . CYS A 1 84 ? -10.817 4.779 9.880 1.00 64.19 84 CYS A O 1
ATOM 637 N N . VAL A 1 85 ? -8.590 5.000 10.047 1.00 66.00 85 VAL A N 1
ATOM 638 C CA . VAL A 1 85 ? -8.550 5.158 11.510 1.00 66.00 85 VAL A CA 1
ATOM 639 C C . VAL A 1 85 ? -9.340 6.388 11.970 1.00 66.00 85 VAL A C 1
ATOM 641 O O . VAL A 1 85 ? -10.185 6.276 12.851 1.00 66.00 85 VAL A O 1
ATOM 644 N N . ARG A 1 86 ? -9.151 7.550 11.328 1.00 63.53 86 ARG A N 1
ATOM 645 C CA . ARG A 1 86 ? -9.922 8.774 11.626 1.00 63.53 86 ARG A CA 1
ATOM 646 C C . ARG A 1 86 ? -11.417 8.630 11.340 1.00 63.53 86 ARG A C 1
ATOM 648 O O . ARG A 1 86 ? -12.214 9.331 11.944 1.00 63.53 86 ARG A O 1
ATOM 655 N N . SER A 1 87 ? -11.799 7.776 10.388 1.00 63.12 87 SER A N 1
ATOM 656 C CA . SER A 1 87 ? -13.209 7.500 10.085 1.00 63.12 87 SER A CA 1
ATOM 657 C C . SER A 1 87 ? -13.854 6.531 11.075 1.00 63.12 87 SER A C 1
ATOM 659 O O . SER A 1 87 ? -15.074 6.535 11.214 1.00 63.12 87 SER A O 1
ATOM 661 N N . TYR A 1 88 ? -13.038 5.718 11.751 1.00 57.81 88 TYR A N 1
ATOM 662 C CA . TYR A 1 88 ? -13.484 4.748 12.744 1.00 57.81 88 TYR A CA 1
ATOM 663 C C . TYR A 1 88 ? -13.554 5.341 14.156 1.00 57.81 88 TYR A C 1
ATOM 665 O O . TYR A 1 88 ? -14.179 4.737 15.022 1.00 57.81 88 TYR A O 1
ATOM 673 N N . ASP A 1 89 ? -12.947 6.514 14.387 1.00 51.41 89 ASP A N 1
ATOM 674 C CA . ASP A 1 89 ? -12.759 7.036 15.734 1.00 51.41 89 ASP A CA 1
ATOM 675 C C . ASP A 1 89 ? -13.096 8.529 15.900 1.00 51.41 89 ASP A C 1
ATOM 677 O O . ASP A 1 89 ? -12.568 9.404 15.213 1.00 51.41 89 ASP A O 1
ATOM 681 N N . ASN A 1 90 ? -13.965 8.804 16.876 1.00 55.25 90 ASN A N 1
ATOM 682 C CA . ASN A 1 90 ? -14.219 10.126 17.461 1.00 55.25 90 ASN A CA 1
ATOM 683 C C . ASN A 1 90 ? -13.444 10.282 18.797 1.00 55.25 90 ASN A C 1
ATOM 685 O O . ASN A 1 90 ? -13.624 11.277 19.495 1.00 55.25 90 ASN A O 1
ATOM 689 N N . ASP A 1 91 ? -12.603 9.295 19.154 1.00 58.56 91 ASP A N 1
ATOM 690 C CA . ASP A 1 91 ? -12.110 9.017 20.513 1.00 58.56 91 ASP A CA 1
ATOM 691 C C . ASP A 1 91 ? -10.569 9.077 20.653 1.00 58.56 91 ASP A C 1
ATOM 693 O O . ASP A 1 91 ? -9.961 8.500 21.556 1.00 58.56 91 ASP A O 1
ATOM 697 N N . GLY A 1 92 ? -9.911 9.890 19.820 1.00 60.22 92 GLY A N 1
ATOM 698 C CA . GLY A 1 92 ? -8.574 10.405 20.134 1.00 60.22 92 GLY A CA 1
ATOM 699 C C . GLY A 1 92 ? -7.380 9.637 19.564 1.00 60.22 92 GLY A C 1
ATOM 700 O O . GLY A 1 92 ? -6.242 9.954 19.931 1.00 60.22 92 GLY A O 1
ATOM 701 N N . VAL A 1 93 ? -7.568 8.708 18.619 1.00 66.31 93 VAL A N 1
ATOM 702 C CA . VAL A 1 93 ? -6.426 8.176 17.858 1.00 66.31 93 VAL A CA 1
ATOM 703 C C . VAL A 1 93 ? -5.823 9.266 16.962 1.00 66.31 93 VAL A C 1
ATOM 705 O O . VAL A 1 93 ? -6.396 9.713 15.967 1.00 66.31 93 VAL A O 1
ATOM 708 N N . THR A 1 94 ? -4.612 9.702 17.313 1.00 69.69 94 THR A N 1
ATOM 709 C CA . THR A 1 94 ? -3.849 10.685 16.537 1.00 69.69 94 THR A CA 1
ATOM 710 C C . THR A 1 94 ? -2.954 9.996 15.497 1.00 69.69 94 THR A C 1
ATOM 712 O O . THR A 1 94 ? -2.464 8.890 15.735 1.00 69.69 94 THR A O 1
ATOM 715 N N . PRO A 1 95 ? -2.654 10.643 14.355 1.00 61.94 95 PRO A N 1
ATOM 716 C CA . PRO A 1 95 ? -1.729 10.098 13.355 1.00 61.94 95 PRO A CA 1
ATOM 717 C C . PRO A 1 95 ? -0.356 9.724 13.924 1.00 61.94 95 PRO A C 1
ATOM 719 O O . PRO A 1 95 ? 0.254 8.759 13.477 1.00 61.94 95 PRO A O 1
ATOM 722 N N . SER A 1 96 ? 0.124 10.460 14.930 1.00 65.81 96 SER A N 1
ATOM 723 C CA . SER A 1 96 ? 1.377 10.149 15.619 1.00 65.81 96 SER A CA 1
ATOM 724 C C . SER A 1 96 ? 1.302 8.838 16.395 1.00 65.81 96 SER A C 1
ATOM 726 O O . SER A 1 96 ? 2.244 8.062 16.322 1.00 65.81 96 SER A O 1
ATOM 728 N N . LEU A 1 97 ? 0.187 8.552 17.080 1.00 67.25 97 LEU A N 1
ATOM 729 C CA . LEU A 1 97 ? -0.003 7.272 17.774 1.00 67.25 97 LEU A CA 1
ATOM 730 C C . LEU A 1 97 ? -0.020 6.106 16.786 1.00 67.25 97 LEU A C 1
ATOM 732 O O . LEU A 1 97 ? 0.602 5.076 17.034 1.00 67.25 97 LEU A O 1
ATOM 736 N N . PHE A 1 98 ? -0.671 6.299 15.640 1.00 71.50 98 PHE A N 1
ATOM 737 C CA . PHE A 1 98 ? -0.693 5.310 14.571 1.00 71.50 98 PHE A CA 1
ATOM 738 C C . PHE A 1 98 ? 0.711 5.030 14.008 1.00 71.50 98 PHE A C 1
ATOM 740 O O . PHE A 1 98 ? 1.137 3.878 13.953 1.00 71.50 98 PHE A O 1
ATOM 747 N N . ILE A 1 99 ? 1.470 6.074 13.654 1.00 73.25 99 ILE A N 1
ATOM 748 C CA . ILE A 1 99 ? 2.844 5.920 13.148 1.00 73.25 99 ILE A CA 1
ATOM 749 C C . ILE A 1 99 ? 3.755 5.292 14.211 1.00 73.25 99 ILE A C 1
ATOM 751 O O . ILE A 1 99 ? 4.540 4.403 13.887 1.00 73.25 99 ILE A O 1
ATOM 755 N N . SER A 1 100 ? 3.637 5.693 15.482 1.00 73.00 100 SER A N 1
ATOM 756 C CA . SER A 1 100 ? 4.387 5.077 16.582 1.00 73.00 100 SER A CA 1
ATOM 757 C C . SER A 1 100 ? 4.087 3.584 16.722 1.00 73.00 100 SER A C 1
ATOM 759 O O . SER A 1 100 ? 5.021 2.808 16.900 1.00 73.00 100 SER A O 1
ATOM 761 N N . ALA A 1 101 ? 2.826 3.166 16.580 1.00 69.88 101 ALA A N 1
ATOM 762 C CA . ALA A 1 101 ? 2.450 1.756 16.620 1.00 69.88 101 ALA A CA 1
ATOM 763 C C . ALA A 1 101 ? 3.032 0.964 15.437 1.00 69.88 101 ALA A C 1
ATOM 765 O O . ALA A 1 101 ? 3.494 -0.160 15.628 1.00 69.88 101 ALA A O 1
ATOM 766 N N . ILE A 1 102 ? 3.072 1.544 14.232 1.00 76.38 102 ILE A N 1
ATOM 767 C CA . ILE A 1 102 ? 3.727 0.907 13.079 1.00 76.38 102 ILE A CA 1
ATOM 768 C C . ILE A 1 102 ? 5.222 0.730 13.344 1.00 76.38 102 ILE A C 1
ATOM 770 O O . ILE A 1 102 ? 5.743 -0.374 13.216 1.00 76.38 102 ILE A O 1
ATOM 774 N N . LEU A 1 103 ? 5.913 1.795 13.753 1.00 77.31 103 LEU A N 1
ATOM 775 C CA . LEU A 1 103 ? 7.352 1.748 14.019 1.00 77.31 103 LEU A CA 1
ATOM 776 C C . LEU A 1 103 ? 7.699 0.769 15.146 1.00 77.31 103 LEU A C 1
ATOM 778 O O . LEU A 1 103 ? 8.715 0.087 15.072 1.00 77.31 103 LEU A O 1
ATOM 782 N N . GLN A 1 104 ? 6.855 0.669 16.170 1.00 72.12 104 GLN A N 1
ATOM 783 C CA . GLN A 1 104 ? 7.066 -0.259 17.275 1.00 72.12 104 GLN A CA 1
ATOM 784 C C . GLN A 1 104 ? 6.917 -1.724 16.850 1.00 72.12 104 GLN A C 1
ATOM 786 O O . GLN A 1 104 ? 7.703 -2.558 17.287 1.00 72.12 104 GLN A O 1
ATOM 791 N N . ASN A 1 105 ? 5.918 -2.042 16.023 1.00 69.25 105 ASN A N 1
ATOM 792 C CA . ASN A 1 105 ? 5.614 -3.428 15.656 1.00 69.25 105 ASN A CA 1
ATOM 793 C C . ASN A 1 105 ? 6.382 -3.917 14.421 1.00 69.25 105 ASN A C 1
ATOM 795 O O . ASN A 1 105 ? 6.596 -5.115 14.278 1.00 69.25 105 ASN A O 1
ATOM 799 N N . PHE A 1 106 ? 6.781 -3.003 13.534 1.00 70.44 106 PHE A N 1
ATOM 800 C CA . PHE A 1 106 ? 7.358 -3.332 12.226 1.00 70.44 106 PHE A CA 1
ATOM 801 C C . PHE A 1 106 ? 8.659 -2.575 11.917 1.00 70.44 106 PHE A C 1
ATOM 803 O O . PHE A 1 106 ? 9.311 -2.858 10.920 1.00 70.44 106 PHE A O 1
ATOM 810 N N . GLY A 1 107 ? 9.056 -1.597 12.738 1.00 67.69 107 GLY A N 1
ATOM 811 C CA . GLY A 1 107 ? 10.267 -0.797 12.515 1.00 67.69 107 GLY A CA 1
ATOM 812 C C . GLY A 1 107 ? 11.553 -1.418 13.066 1.00 67.69 107 GLY A C 1
ATOM 813 O O . GLY A 1 107 ? 12.636 -0.902 12.790 1.00 67.69 107 GLY A O 1
ATOM 814 N N . GLN A 1 108 ? 11.469 -2.508 13.834 1.00 66.88 108 GLN A N 1
ATOM 815 C CA . GLN A 1 108 ? 12.655 -3.256 14.247 1.00 66.88 108 GLN A CA 1
ATOM 816 C C . GLN A 1 108 ? 13.016 -4.293 13.183 1.00 66.88 108 GLN A C 1
ATOM 818 O O . GLN A 1 108 ? 12.510 -5.409 13.189 1.00 66.88 108 GLN A O 1
ATOM 823 N N . GLN A 1 109 ? 13.934 -3.926 12.288 1.00 58.94 109 GLN A N 1
ATOM 824 C CA . GLN A 1 109 ? 14.757 -4.922 11.611 1.00 58.94 109 GLN A CA 1
ATOM 825 C C . GLN A 1 109 ? 15.761 -5.452 12.638 1.00 58.94 109 GLN A C 1
ATOM 827 O O . GLN A 1 109 ? 16.658 -4.721 13.068 1.00 58.94 109 GLN A O 1
ATOM 832 N N . GLU A 1 110 ? 15.609 -6.711 13.051 1.00 57.03 110 GLU A N 1
ATOM 833 C CA . GLU A 1 110 ? 16.743 -7.453 13.594 1.00 57.03 110 GLU A CA 1
ATOM 834 C C . GLU A 1 110 ? 17.783 -7.527 12.476 1.00 57.03 110 GLU A C 1
ATOM 836 O O . GLU A 1 110 ? 17.597 -8.203 11.467 1.00 57.03 110 GLU A O 1
ATOM 841 N N . GLY A 1 111 ? 18.844 -6.733 12.609 1.00 56.16 111 GLY A N 1
ATOM 842 C CA . GLY A 1 111 ? 19.983 -6.826 11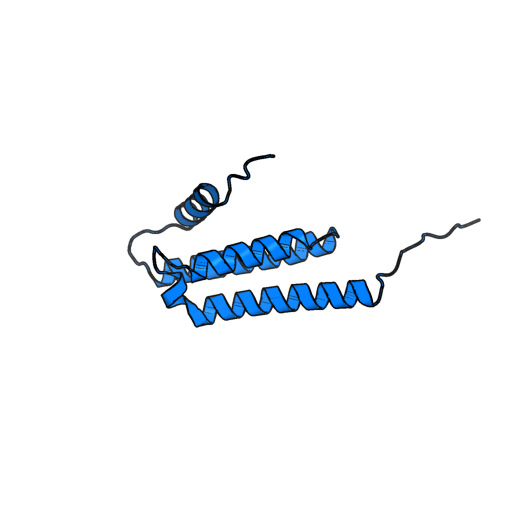.716 1.00 56.16 111 GLY A CA 1
ATOM 843 C C . GLY A 1 111 ? 20.647 -8.185 11.904 1.00 56.16 111 GLY A C 1
ATOM 844 O O . GLY A 1 111 ? 21.281 -8.415 12.935 1.00 56.16 111 GLY A O 1
ATOM 845 N N . THR A 1 112 ? 20.520 -9.053 10.904 1.00 40.72 112 THR A N 1
ATOM 846 C CA . THR A 1 112 ? 21.365 -10.238 10.706 1.00 40.72 112 THR A CA 1
ATOM 847 C C . THR A 1 112 ? 21.775 -10.348 9.254 1.00 40.72 112 THR A C 1
ATOM 849 O O . THR A 1 112 ? 20.859 -10.310 8.401 1.00 40.72 112 THR A O 1
#

InterPro domains:
  IPR027786 Nse4/EID family [PTHR16140] (4-111)